Protein AF-A0A818NAV6-F1 (afdb_monomer_lite)

Radius of gyration: 13.44 Å; chains: 1; bounding box: 43×28×36 Å

Secondary structure (DSSP, 8-state):
--EEEEE---S--TTGGGS-EEEEEEEE--STTTT--SS-SSPPTHHHHHTT-SEEEEE---SS--GGGS--HHHHHHHHTTT--HHHHHHHH-S--SSEEEEE-TT--TT-----

Sequence (116 aa):
MDVLFYFQGLHDVIDITTNKYSPGAVADHLTSYSGMLTDSSQMSAIEFIAGGATGTFDTVNEPYAWIQKFSFPNYVISHYIKGEILSESYLRSVRQVFQDLFVGESLVNLWRRHLS

pLDDT: mean 87.08, std 10.0, range [45.16, 96.88]

Structure (mmCIF, N/CA/C/O backbone):
data_AF-A0A818NAV6-F1
#
_entry.id   AF-A0A818NAV6-F1
#
loop_
_atom_site.group_PDB
_atom_site.id
_atom_site.type_symbol
_atom_site.label_atom_id
_atom_site.label_alt_id
_atom_site.label_comp_id
_atom_site.label_asym_id
_atom_site.label_entity_id
_atom_site.label_seq_id
_atom_site.pdbx_PDB_ins_code
_atom_site.Cartn_x
_atom_site.Cartn_y
_atom_site.Cartn_z
_atom_site.occupancy
_atom_site.B_iso_or_equiv
_atom_site.auth_seq_id
_atom_site.auth_comp_id
_atom_site.auth_asym_id
_atom_site.auth_atom_id
_atom_site.pdbx_PDB_model_num
ATOM 1 N N . MET A 1 1 ? -9.666 -17.576 4.443 1.00 61.84 1 MET A N 1
ATOM 2 C CA . MET A 1 1 ? -9.498 -16.567 5.510 1.00 61.84 1 MET A CA 1
ATOM 3 C C . MET A 1 1 ? -9.406 -15.224 4.821 1.00 61.84 1 MET A C 1
ATOM 5 O O . MET A 1 1 ? -8.856 -15.191 3.727 1.00 61.84 1 MET A O 1
ATOM 9 N N . ASP A 1 2 ? -9.970 -14.172 5.405 1.00 88.25 2 ASP A N 1
ATOM 10 C CA . ASP A 1 2 ? -9.988 -12.860 4.756 1.00 88.25 2 ASP A CA 1
ATOM 11 C C . ASP A 1 2 ? -8.672 -12.112 5.049 1.00 88.25 2 ASP A C 1
ATOM 13 O O . ASP A 1 2 ? -8.147 -12.175 6.162 1.00 88.25 2 ASP A O 1
ATOM 17 N N . VAL A 1 3 ? -8.113 -11.449 4.037 1.00 92.38 3 VAL A N 1
ATOM 18 C CA . VAL A 1 3 ? -6.801 -10.785 4.060 1.00 92.38 3 VAL A CA 1
ATOM 19 C C . VAL A 1 3 ? -6.978 -9.306 4.392 1.00 92.38 3 VAL A C 1
ATOM 21 O O . VAL A 1 3 ? -7.824 -8.643 3.796 1.00 92.38 3 VAL A O 1
ATOM 24 N N . LEU A 1 4 ? -6.178 -8.787 5.329 1.00 94.38 4 LEU A N 1
ATOM 25 C CA . LEU A 1 4 ? -6.166 -7.360 5.690 1.00 94.38 4 LEU A CA 1
ATOM 26 C C . LEU A 1 4 ? -4.877 -6.643 5.259 1.00 94.38 4 LEU A C 1
ATOM 28 O O . LEU A 1 4 ? -4.904 -5.458 4.950 1.00 94.38 4 LEU A O 1
ATOM 32 N N . PHE A 1 5 ? -3.756 -7.361 5.210 1.00 94.94 5 PHE A N 1
ATOM 33 C CA . PHE A 1 5 ? -2.449 -6.826 4.834 1.00 94.94 5 PHE A CA 1
ATOM 34 C C . PHE A 1 5 ? -1.762 -7.800 3.882 1.00 94.94 5 PHE A C 1
ATOM 36 O O . PHE A 1 5 ? -1.621 -8.977 4.221 1.00 94.94 5 PHE A O 1
ATOM 43 N N . TYR A 1 6 ? -1.330 -7.323 2.717 1.00 94.19 6 TYR A N 1
ATOM 44 C CA . TYR A 1 6 ? -0.711 -8.162 1.696 1.00 94.19 6 TYR A CA 1
ATOM 45 C C . TYR A 1 6 ? 0.457 -7.451 1.003 1.00 94.19 6 TYR A C 1
ATOM 47 O O . TYR A 1 6 ? 0.307 -6.848 -0.052 1.00 94.19 6 TYR A O 1
ATOM 55 N N . PHE A 1 7 ? 1.635 -7.530 1.614 1.00 93.00 7 PHE A N 1
ATOM 56 C CA . PHE A 1 7 ? 2.868 -6.948 1.085 1.00 93.00 7 PHE A CA 1
ATOM 57 C C . PHE A 1 7 ? 3.713 -8.047 0.442 1.00 93.00 7 PHE A C 1
ATOM 59 O O . PHE A 1 7 ? 4.034 -9.031 1.111 1.00 93.00 7 PHE A O 1
ATOM 66 N N . GLN A 1 8 ? 4.067 -7.900 -0.832 1.00 83.94 8 GLN A N 1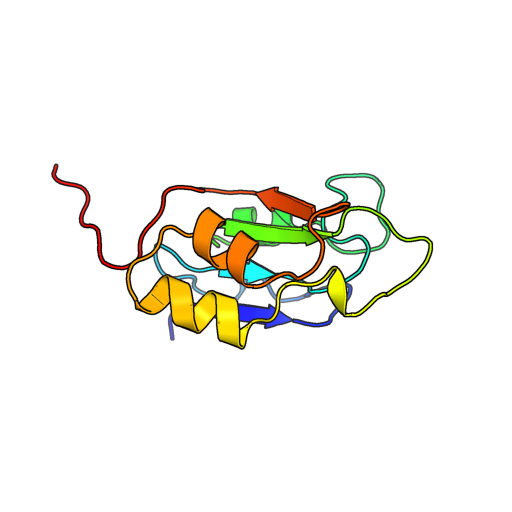
ATOM 67 C CA . GLN A 1 8 ? 4.776 -8.927 -1.597 1.00 83.94 8 GLN A CA 1
ATOM 68 C C . GLN A 1 8 ? 5.926 -8.301 -2.356 1.00 83.94 8 GLN A C 1
ATOM 70 O O . GLN A 1 8 ? 5.644 -7.579 -3.282 1.00 83.94 8 GLN A O 1
ATOM 75 N N . GLY A 1 9 ? 7.188 -8.620 -2.059 1.00 86.69 9 GLY A N 1
ATOM 76 C CA . GLY A 1 9 ? 8.352 -8.121 -2.820 1.00 86.69 9 GLY A CA 1
ATOM 77 C C . GLY A 1 9 ? 8.519 -8.750 -4.214 1.00 86.69 9 GLY A C 1
ATOM 78 O O . GLY A 1 9 ? 9.632 -9.121 -4.586 1.00 86.69 9 GLY A O 1
ATOM 79 N N . LEU A 1 10 ? 7.419 -8.971 -4.935 1.00 87.25 10 LEU A N 1
ATOM 80 C CA . LEU A 1 10 ? 7.349 -9.668 -6.217 1.00 87.25 10 LEU A CA 1
ATOM 81 C C . LEU A 1 10 ? 6.954 -8.689 -7.323 1.00 87.25 10 LEU A C 1
ATOM 83 O O . LEU A 1 10 ? 6.087 -7.846 -7.128 1.00 87.25 10 LEU A O 1
ATOM 87 N N . HIS A 1 11 ? 7.559 -8.847 -8.501 1.00 86.62 11 HIS A N 1
ATOM 88 C CA . HIS A 1 11 ? 7.233 -8.041 -9.684 1.00 86.62 11 HIS A CA 1
ATOM 89 C C . HIS A 1 11 ? 5.827 -8.331 -10.234 1.00 86.62 11 HIS A C 1
ATOM 91 O O . HIS A 1 11 ? 5.192 -7.426 -10.765 1.00 86.62 11 HIS A O 1
ATOM 97 N N . ASP A 1 12 ? 5.358 -9.574 -10.089 1.00 86.56 12 ASP A N 1
ATOM 98 C CA . ASP A 1 12 ? 4.042 -10.038 -10.523 1.00 86.56 12 ASP A CA 1
ATOM 99 C C . ASP A 1 12 ? 3.459 -10.983 -9.468 1.00 86.56 12 ASP A C 1
ATOM 101 O O . ASP A 1 12 ? 4.157 -11.870 -8.961 1.00 86.56 12 ASP A O 1
ATOM 105 N N . VAL A 1 13 ? 2.170 -10.829 -9.153 1.00 88.44 13 VAL A N 1
ATOM 106 C CA . VAL A 1 13 ? 1.447 -11.722 -8.235 1.00 88.44 13 VAL A CA 1
ATOM 107 C C . VAL A 1 13 ? 0.343 -12.440 -9.005 1.00 88.44 13 VAL A C 1
ATOM 109 O O . VAL A 1 13 ? -0.751 -11.921 -9.191 1.00 88.44 13 VAL A O 1
ATOM 112 N N . ILE A 1 14 ? 0.643 -13.665 -9.435 1.00 81.19 14 ILE A N 1
ATOM 113 C CA . ILE A 1 14 ? -0.188 -14.448 -10.366 1.00 81.19 14 ILE A CA 1
ATOM 114 C C . ILE A 1 14 ? -1.600 -14.721 -9.816 1.00 81.19 14 ILE A C 1
ATOM 116 O O . ILE A 1 14 ? -2.576 -14.641 -10.556 1.00 81.19 14 ILE A O 1
ATOM 120 N N . ASP A 1 15 ? -1.725 -14.993 -8.515 1.00 81.56 15 ASP A N 1
ATOM 121 C CA . ASP A 1 15 ? -2.980 -15.441 -7.894 1.00 81.56 15 ASP A CA 1
ATOM 122 C C . ASP A 1 15 ? -3.663 -14.352 -7.048 1.00 81.56 15 ASP A C 1
ATOM 124 O O . ASP A 1 15 ? -4.385 -14.639 -6.091 1.00 81.56 15 ASP A O 1
ATOM 128 N N . ILE A 1 16 ? -3.450 -13.082 -7.391 1.00 82.69 16 ILE A N 1
ATOM 129 C CA . ILE A 1 16 ? -3.982 -11.915 -6.670 1.00 82.69 16 ILE A CA 1
ATOM 130 C C . ILE A 1 16 ? -5.504 -11.959 -6.457 1.00 82.69 16 ILE A C 1
ATOM 132 O O . ILE A 1 16 ? -5.991 -11.640 -5.373 1.00 82.69 16 ILE A O 1
ATOM 136 N N . THR A 1 17 ? -6.251 -12.433 -7.456 1.00 79.50 17 THR A N 1
ATOM 137 C CA . THR A 1 17 ? -7.720 -12.529 -7.438 1.00 79.50 17 THR A CA 1
ATOM 138 C C . THR A 1 17 ? -8.244 -13.718 -6.633 1.00 79.50 17 THR A C 1
ATOM 140 O O . THR A 1 17 ? -9.445 -13.816 -6.386 1.00 79.50 17 THR A O 1
ATOM 143 N N . THR A 1 18 ? -7.365 -14.626 -6.198 1.00 86.69 18 THR A N 1
ATOM 144 C CA . THR A 1 18 ? -7.745 -15.745 -5.321 1.00 86.69 18 THR A CA 1
ATOM 145 C C . THR A 1 18 ? -7.841 -15.323 -3.854 1.00 86.69 18 THR A C 1
ATOM 147 O O . THR A 1 18 ? -8.480 -16.007 -3.048 1.00 86.69 18 THR A O 1
ATOM 150 N N . ASN A 1 19 ? -7.243 -14.181 -3.498 1.00 89.75 19 ASN A N 1
ATOM 151 C CA . ASN A 1 19 ? -7.361 -13.605 -2.169 1.00 89.75 19 ASN A CA 1
ATOM 152 C C . ASN A 1 19 ? -8.763 -13.031 -1.952 1.00 89.75 19 ASN A C 1
ATOM 154 O O . ASN A 1 19 ? -9.349 -12.398 -2.825 1.00 89.75 19 ASN A O 1
ATOM 158 N N . LYS A 1 20 ? -9.280 -13.188 -0.733 1.00 93.38 20 LYS A N 1
ATOM 159 C CA . LYS A 1 20 ? -10.494 -12.502 -0.288 1.00 93.38 20 LYS A CA 1
ATOM 160 C C . LYS A 1 20 ? -10.106 -11.355 0.635 1.00 93.38 20 LYS A C 1
ATOM 162 O O . LYS A 1 20 ? -9.727 -11.598 1.777 1.00 93.38 20 LYS A O 1
ATOM 167 N N . TYR A 1 21 ? -10.174 -10.122 0.148 1.00 93.44 21 TYR A N 1
ATOM 168 C CA . TYR A 1 21 ? -9.789 -8.934 0.911 1.00 93.44 21 TYR A CA 1
ATOM 169 C C . TYR A 1 21 ? -10.916 -8.464 1.844 1.00 93.44 21 TYR A C 1
ATOM 171 O O . TYR A 1 21 ? -12.089 -8.436 1.469 1.00 93.44 21 TYR A O 1
ATOM 179 N N . SER A 1 22 ? -10.561 -8.115 3.083 1.00 94.06 22 SER A N 1
ATOM 180 C CA . SER A 1 22 ? -11.482 -7.477 4.037 1.00 94.06 22 SER A CA 1
ATOM 181 C C . SER A 1 22 ? -11.697 -5.997 3.687 1.00 94.06 22 SER A C 1
ATOM 183 O O . SER A 1 22 ? -10.803 -5.378 3.110 1.00 94.06 22 SER A O 1
ATOM 185 N N . PRO A 1 23 ? -12.813 -5.368 4.100 1.00 93.12 23 PRO A N 1
ATOM 186 C CA . PRO A 1 23 ? -12.937 -3.913 4.044 1.00 93.12 23 PRO A CA 1
ATOM 187 C C . PRO A 1 23 ? -11.780 -3.226 4.779 1.00 93.12 23 PRO A C 1
ATOM 189 O O . PRO A 1 23 ? -11.464 -3.578 5.917 1.00 93.12 23 PRO A O 1
ATOM 192 N N . GLY A 1 24 ? -11.146 -2.255 4.125 1.00 93.81 24 GLY A N 1
ATOM 193 C CA . GLY A 1 24 ? -9.956 -1.581 4.635 1.00 93.81 24 GLY A CA 1
ATOM 194 C C . GLY A 1 24 ? -8.644 -2.322 4.383 1.00 93.81 24 GLY A C 1
ATOM 195 O O . GLY A 1 24 ? -7.620 -1.850 4.869 1.00 93.81 24 GLY A O 1
ATOM 196 N N . ALA A 1 25 ? -8.645 -3.446 3.659 1.00 95.56 25 ALA A N 1
ATOM 197 C CA . ALA A 1 25 ? -7.431 -4.196 3.360 1.00 95.56 25 ALA A CA 1
ATOM 198 C C . ALA A 1 25 ? -6.474 -3.442 2.438 1.00 95.56 25 ALA A C 1
ATOM 200 O O . ALA A 1 25 ? -6.890 -2.701 1.549 1.00 95.56 25 ALA A O 1
ATOM 201 N N . VAL A 1 26 ? -5.183 -3.694 2.616 1.00 95.44 26 VAL A N 1
ATOM 202 C CA . VAL A 1 26 ? -4.121 -3.044 1.847 1.00 95.44 26 VAL A CA 1
ATOM 203 C C . VAL A 1 26 ? -3.235 -4.084 1.188 1.00 95.44 26 VAL A C 1
ATOM 205 O O . VAL A 1 26 ? -2.991 -5.153 1.764 1.00 95.44 26 VAL A O 1
ATOM 208 N N . ALA A 1 27 ? -2.746 -3.765 -0.003 1.00 94.06 27 ALA A N 1
ATOM 209 C CA . ALA A 1 27 ? -1.826 -4.617 -0.733 1.00 94.06 27 ALA A CA 1
ATOM 210 C C . ALA A 1 27 ? -0.802 -3.785 -1.513 1.00 94.06 27 ALA A C 1
ATOM 212 O O . ALA A 1 27 ? -1.111 -2.672 -1.921 1.00 94.06 27 ALA A O 1
ATOM 213 N N . ASP A 1 28 ? 0.423 -4.285 -1.650 1.00 89.56 28 ASP A N 1
ATOM 214 C CA . ASP A 1 28 ? 1.561 -3.510 -2.168 1.00 89.56 28 ASP A CA 1
ATOM 215 C C . ASP A 1 28 ? 2.659 -4.466 -2.671 1.00 89.56 28 ASP A C 1
ATOM 217 O O . ASP A 1 28 ? 2.924 -5.500 -2.039 1.00 89.56 28 ASP A O 1
ATOM 221 N N . HIS A 1 29 ? 3.289 -4.131 -3.800 1.00 86.62 29 HIS A N 1
ATOM 222 C CA . HIS A 1 29 ? 4.378 -4.918 -4.388 1.00 86.62 29 HIS A CA 1
ATOM 223 C C . HIS A 1 29 ? 5.750 -4.602 -3.777 1.00 86.62 29 HIS A C 1
ATOM 225 O O . HIS A 1 29 ? 6.706 -5.354 -3.943 1.00 86.62 29 HIS A O 1
ATOM 231 N N . LEU A 1 30 ? 5.923 -3.455 -3.116 1.00 83.38 30 LEU A N 1
ATOM 232 C CA . LEU A 1 30 ? 7.231 -3.002 -2.623 1.00 83.38 30 LEU A CA 1
ATOM 233 C C . LEU A 1 30 ? 8.339 -3.072 -3.698 1.00 83.38 30 LEU A C 1
ATOM 235 O O . LEU A 1 30 ? 9.514 -3.290 -3.386 1.00 83.38 30 LEU A O 1
ATOM 239 N N . THR A 1 31 ? 7.964 -2.918 -4.970 1.00 82.12 31 THR A N 1
ATOM 240 C CA . THR A 1 31 ? 8.862 -2.932 -6.122 1.00 82.12 31 THR A CA 1
ATOM 241 C C . THR A 1 31 ? 8.893 -1.567 -6.791 1.00 82.12 31 THR A C 1
ATOM 243 O O . THR A 1 31 ? 8.046 -0.703 -6.573 1.00 82.12 31 THR A O 1
ATOM 246 N N . SER A 1 32 ? 9.933 -1.353 -7.589 1.00 81.06 32 SER A N 1
ATOM 247 C CA . SER A 1 32 ? 10.316 -0.040 -8.106 1.00 81.06 32 SER A CA 1
ATOM 248 C C . SER A 1 32 ? 9.391 0.608 -9.148 1.00 81.06 32 SER A C 1
ATOM 250 O O . SER A 1 32 ? 9.543 1.800 -9.419 1.00 81.06 32 SER A O 1
ATOM 252 N N . TYR A 1 33 ? 8.485 -0.160 -9.755 1.00 82.62 33 TYR A N 1
ATOM 253 C CA . TYR A 1 33 ? 7.652 0.284 -10.875 1.00 82.62 33 TYR A CA 1
ATOM 254 C C . TYR A 1 33 ? 6.184 -0.146 -10.764 1.00 82.62 33 TYR A C 1
ATOM 256 O O . TYR A 1 33 ? 5.430 0.068 -11.710 1.00 82.62 33 TYR A O 1
ATOM 264 N N . SER A 1 34 ? 5.743 -0.742 -9.657 1.00 79.12 34 SER A N 1
ATOM 265 C CA . SER A 1 34 ? 4.354 -1.195 -9.505 1.00 79.12 34 SER A CA 1
ATOM 266 C C . SER A 1 34 ? 3.348 -0.040 -9.456 1.00 79.12 34 SER A C 1
ATOM 268 O O . SER A 1 34 ? 2.179 -0.210 -9.796 1.00 79.12 34 SER A O 1
ATOM 270 N N . GLY A 1 35 ? 3.798 1.164 -9.095 1.00 80.00 35 GLY A N 1
ATOM 271 C CA . GLY A 1 35 ? 3.012 2.395 -9.160 1.00 80.00 35 GLY A CA 1
ATOM 272 C C . GLY A 1 35 ? 2.912 2.975 -10.576 1.00 80.00 35 GLY A C 1
ATOM 273 O O . GLY A 1 35 ? 2.165 3.929 -10.796 1.00 80.00 35 GLY A O 1
ATOM 274 N N . MET A 1 36 ? 3.636 2.426 -11.559 1.00 88.44 36 MET A N 1
ATOM 275 C CA . MET A 1 36 ? 3.411 2.760 -12.965 1.00 88.44 36 MET A CA 1
ATOM 276 C C . MET A 1 36 ? 2.115 2.105 -13.432 1.00 88.44 36 MET A C 1
ATOM 278 O O . MET A 1 36 ? 2.049 0.905 -13.680 1.00 88.44 36 MET A O 1
ATOM 282 N N . LEU A 1 37 ? 1.069 2.920 -13.553 1.00 86.00 37 LEU A N 1
ATOM 283 C CA . LEU A 1 37 ? -0.277 2.428 -13.843 1.00 86.00 37 LEU A CA 1
ATOM 284 C C . LEU A 1 37 ? -0.422 1.835 -15.252 1.00 86.00 37 LEU A C 1
ATOM 286 O O . LEU A 1 37 ? -1.308 1.010 -15.471 1.00 86.00 37 LEU A O 1
ATOM 290 N N . THR A 1 38 ? 0.429 2.258 -16.188 1.00 85.50 38 THR A N 1
ATOM 291 C CA . THR A 1 38 ? 0.505 1.763 -17.567 1.00 85.50 38 THR A CA 1
ATOM 292 C C . THR A 1 38 ? 1.964 1.578 -17.981 1.00 85.50 38 THR A C 1
ATOM 294 O O . THR A 1 38 ? 2.870 2.139 -17.363 1.00 85.50 38 THR A O 1
ATOM 297 N N . ASP A 1 39 ? 2.182 0.806 -19.049 1.00 83.50 39 ASP A N 1
ATOM 298 C CA . ASP A 1 39 ? 3.461 0.737 -19.773 1.00 83.50 39 ASP A CA 1
ATOM 299 C C . ASP A 1 39 ? 4.672 0.330 -18.907 1.00 83.50 39 ASP A C 1
ATOM 301 O O . ASP A 1 39 ? 5.790 0.810 -19.100 1.00 83.50 39 ASP A O 1
ATOM 305 N N . SER A 1 40 ? 4.447 -0.587 -17.960 1.00 85.62 40 SER A N 1
ATOM 306 C CA . SER A 1 40 ? 5.470 -1.202 -17.108 1.00 85.62 40 SER A CA 1
ATOM 307 C C . SER A 1 40 ? 5.633 -2.690 -17.418 1.00 85.62 40 SER A C 1
ATOM 309 O O . SER A 1 40 ? 4.737 -3.336 -17.956 1.00 85.62 40 SER A O 1
ATOM 311 N N . SER A 1 41 ? 6.797 -3.237 -17.064 1.00 85.00 41 SER A N 1
ATOM 312 C CA . SER A 1 41 ? 7.040 -4.689 -17.069 1.00 85.00 41 SER A CA 1
ATOM 313 C C . SER A 1 41 ? 6.651 -5.367 -15.754 1.00 85.00 41 SER A C 1
ATOM 315 O O . SER A 1 41 ? 6.675 -6.590 -15.688 1.00 85.00 41 SER A O 1
ATOM 317 N N . GLN A 1 42 ? 6.334 -4.583 -14.720 1.00 86.75 42 GLN A N 1
ATOM 318 C CA . GLN A 1 42 ? 5.778 -5.065 -13.458 1.00 86.75 42 GLN A CA 1
ATOM 319 C C . GLN A 1 42 ? 4.257 -4.987 -13.499 1.00 86.75 42 GLN A C 1
ATOM 321 O O . GLN A 1 42 ? 3.694 -4.102 -14.152 1.00 86.75 42 GLN A O 1
ATOM 326 N N . MET A 1 43 ? 3.610 -5.873 -12.749 1.00 89.31 43 MET A N 1
ATOM 327 C CA . MET A 1 43 ? 2.179 -5.798 -12.514 1.00 89.31 43 MET A CA 1
ATOM 328 C C . MET A 1 43 ? 1.794 -4.434 -11.923 1.00 89.31 43 MET A C 1
ATOM 330 O O . MET A 1 43 ? 2.457 -3.898 -11.032 1.00 89.31 43 MET A O 1
ATOM 334 N N . SER A 1 44 ? 0.703 -3.869 -12.437 1.00 91.25 44 SER A N 1
ATOM 335 C CA . SER A 1 44 ? 0.184 -2.580 -11.984 1.00 91.25 44 SER A CA 1
ATOM 336 C C . SER A 1 44 ? -0.480 -2.710 -10.616 1.00 91.25 44 SER A C 1
ATOM 338 O O . SER A 1 44 ? -1.255 -3.636 -10.369 1.00 91.25 44 SER A O 1
ATOM 340 N N . ALA A 1 45 ? -0.271 -1.721 -9.748 1.00 90.69 45 ALA A N 1
ATOM 341 C CA . ALA A 1 45 ? -0.973 -1.582 -8.473 1.00 90.69 45 ALA A CA 1
ATOM 342 C C . ALA A 1 45 ? -2.511 -1.578 -8.611 1.00 90.69 45 ALA A C 1
ATOM 344 O O . ALA A 1 45 ? -3.222 -1.947 -7.676 1.00 90.69 45 ALA A O 1
ATOM 345 N N . ILE A 1 46 ? -3.043 -1.215 -9.787 1.00 91.50 46 ILE A N 1
ATOM 346 C CA . ILE A 1 46 ? -4.487 -1.267 -10.069 1.00 91.50 46 ILE A CA 1
ATOM 347 C C . ILE A 1 46 ? -5.034 -2.693 -9.958 1.00 91.50 46 ILE A C 1
ATOM 349 O O . ILE A 1 46 ? -6.185 -2.856 -9.556 1.00 91.50 46 ILE A O 1
ATOM 353 N N . GLU A 1 47 ? -4.228 -3.720 -10.231 1.00 92.31 47 GLU A N 1
ATOM 354 C CA . GLU A 1 47 ? -4.664 -5.117 -10.129 1.00 92.31 47 GLU A CA 1
ATOM 355 C C . GLU A 1 47 ? -5.043 -5.493 -8.685 1.00 92.31 47 GLU A C 1
ATOM 357 O O . GLU A 1 47 ? -5.990 -6.250 -8.469 1.00 92.31 47 GLU A O 1
A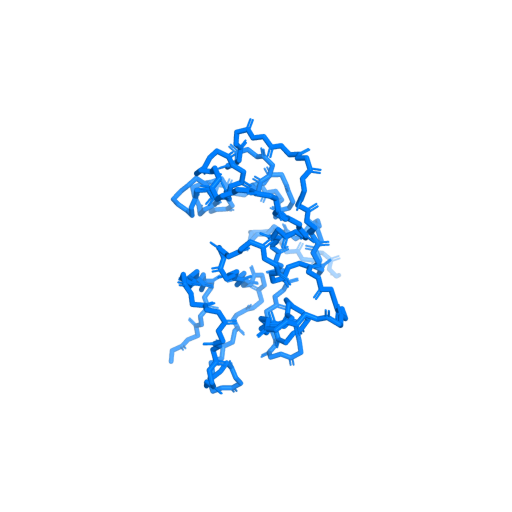TOM 362 N N . PHE A 1 48 ? -4.399 -4.898 -7.671 1.00 93.00 48 PHE A N 1
ATOM 363 C CA . PHE A 1 48 ? -4.797 -5.080 -6.268 1.00 93.00 48 PHE A CA 1
ATOM 364 C C . PHE A 1 48 ? -6.154 -4.458 -5.970 1.00 93.00 48 PHE A C 1
ATOM 366 O O . PHE A 1 48 ? -6.977 -5.078 -5.294 1.00 93.00 48 PHE A O 1
ATOM 373 N N . ILE A 1 49 ? -6.414 -3.266 -6.501 1.00 93.69 49 ILE A N 1
ATOM 374 C CA . ILE A 1 49 ? -7.709 -2.599 -6.345 1.00 93.69 49 ILE A CA 1
ATOM 375 C C . ILE A 1 49 ? -8.804 -3.385 -7.073 1.00 93.69 49 ILE A C 1
ATOM 377 O O . ILE A 1 49 ? -9.864 -3.637 -6.502 1.00 93.69 49 ILE A O 1
ATOM 381 N N . ALA A 1 50 ? -8.536 -3.842 -8.298 1.00 92.25 50 ALA A N 1
ATOM 382 C CA . ALA A 1 50 ? -9.452 -4.683 -9.067 1.00 92.25 50 ALA A CA 1
ATOM 383 C C . ALA A 1 50 ? -9.732 -6.028 -8.370 1.00 92.25 50 ALA A C 1
ATOM 385 O O . ALA A 1 50 ? -10.857 -6.526 -8.418 1.00 92.25 50 ALA A O 1
ATOM 386 N N . GLY A 1 51 ? -8.736 -6.582 -7.672 1.00 91.56 51 GLY A N 1
ATOM 387 C CA . GLY A 1 51 ? -8.867 -7.769 -6.827 1.00 91.56 51 GLY A CA 1
ATOM 388 C C . GLY A 1 51 ? -9.633 -7.547 -5.517 1.00 91.56 51 GLY A C 1
ATOM 389 O O . GLY A 1 51 ? -9.986 -8.521 -4.855 1.00 91.56 51 GLY A O 1
ATOM 390 N N . GLY A 1 52 ? -9.926 -6.297 -5.141 1.00 92.50 52 GLY A N 1
ATOM 391 C CA . GLY A 1 52 ? -10.724 -5.942 -3.964 1.00 92.50 52 GLY A CA 1
ATOM 392 C C . GLY A 1 52 ? -9.938 -5.375 -2.778 1.00 92.50 52 GLY A C 1
ATOM 393 O O . GLY A 1 52 ? -10.523 -5.187 -1.709 1.00 92.50 52 GLY A O 1
ATOM 394 N N . ALA A 1 53 ? -8.641 -5.089 -2.926 1.00 94.25 53 ALA A N 1
ATOM 395 C CA . ALA A 1 53 ? -7.915 -4.306 -1.930 1.00 94.25 53 ALA A CA 1
ATOM 396 C C . ALA A 1 53 ? -8.484 -2.877 -1.859 1.00 94.25 53 ALA A C 1
ATOM 398 O O . ALA A 1 53 ? -8.899 -2.295 -2.859 1.00 94.25 53 ALA A O 1
ATOM 399 N N . THR A 1 54 ? -8.500 -2.295 -0.663 1.00 95.44 54 THR A N 1
ATOM 400 C CA . THR A 1 54 ? -9.008 -0.935 -0.424 1.00 95.44 54 THR A CA 1
ATOM 401 C C . THR A 1 54 ? -8.001 0.140 -0.822 1.00 95.44 54 THR A C 1
ATOM 403 O O . THR A 1 54 ? -8.398 1.223 -1.252 1.00 95.44 54 THR A O 1
ATOM 406 N N . GLY A 1 55 ? -6.704 -0.141 -0.697 1.00 94.44 55 GLY A N 1
ATOM 407 C CA . GLY A 1 55 ? -5.671 0.781 -1.147 1.00 94.44 55 GLY A CA 1
ATOM 408 C C . GLY A 1 55 ? -4.291 0.152 -1.290 1.00 94.44 55 GLY A C 1
ATOM 409 O O . GLY A 1 55 ? -4.019 -0.911 -0.726 1.00 94.44 55 GLY A O 1
ATOM 410 N N . THR A 1 56 ? -3.434 0.846 -2.033 1.00 93.38 56 THR A N 1
ATOM 411 C CA . THR A 1 56 ? -2.028 0.502 -2.274 1.00 93.38 56 THR A CA 1
ATOM 412 C C . THR A 1 56 ? -1.144 1.754 -2.190 1.00 93.38 56 THR A C 1
ATOM 414 O O . THR A 1 56 ? -1.643 2.885 -2.255 1.00 93.38 56 THR A O 1
ATOM 417 N N . PHE A 1 57 ? 0.168 1.567 -2.026 1.00 90.62 57 PHE A N 1
ATOM 418 C CA . PHE A 1 57 ? 1.153 2.652 -2.018 1.00 90.62 57 PHE A CA 1
ATOM 419 C C . PHE A 1 57 ? 2.457 2.174 -2.652 1.00 90.62 57 PHE A C 1
ATOM 421 O O . PHE A 1 57 ? 3.339 1.648 -1.984 1.00 90.62 57 PHE A O 1
ATOM 428 N N . ASP A 1 58 ? 2.556 2.348 -3.960 1.00 86.69 58 ASP A N 1
ATOM 429 C CA . ASP A 1 58 ? 3.574 1.702 -4.779 1.00 86.69 58 ASP A CA 1
ATOM 430 C C . ASP A 1 58 ? 4.484 2.735 -5.453 1.00 86.69 58 ASP A C 1
ATOM 432 O O . ASP A 1 58 ? 4.089 3.879 -5.690 1.00 86.69 58 ASP A O 1
ATOM 436 N N . THR A 1 59 ? 5.705 2.339 -5.816 1.00 83.69 59 THR A N 1
ATOM 437 C CA . THR A 1 59 ? 6.671 3.277 -6.406 1.00 83.69 59 THR A CA 1
ATOM 438 C C . THR A 1 59 ? 6.559 3.336 -7.936 1.00 83.69 59 THR A C 1
ATOM 440 O O . THR A 1 59 ? 6.328 2.323 -8.595 1.00 83.69 59 THR A O 1
ATOM 443 N N . VAL A 1 60 ? 6.690 4.532 -8.519 1.00 79.81 60 VAL A N 1
ATOM 444 C CA . VAL A 1 60 ? 6.406 4.824 -9.940 1.00 79.81 60 VAL A CA 1
ATOM 445 C C . VAL A 1 60 ? 7.645 4.932 -10.821 1.00 79.81 60 VAL A C 1
ATOM 447 O O . VAL A 1 60 ? 7.522 5.071 -12.034 1.00 79.81 60 VAL A O 1
ATOM 450 N N . ASN A 1 61 ? 8.842 4.989 -10.241 1.00 75.06 61 ASN A N 1
ATOM 451 C CA . ASN A 1 61 ? 10.056 5.218 -11.012 1.00 75.06 61 ASN A CA 1
ATOM 452 C C . ASN A 1 61 ? 11.307 4.737 -10.274 1.00 75.06 61 ASN A C 1
ATOM 454 O O . ASN A 1 61 ? 11.397 4.720 -9.042 1.00 75.06 61 ASN A O 1
ATOM 458 N N . GLU A 1 62 ? 12.330 4.430 -11.060 1.00 62.16 62 GLU A N 1
ATOM 459 C CA . GLU A 1 62 ? 13.628 4.021 -10.572 1.00 62.16 62 GLU A CA 1
ATOM 460 C C . GLU A 1 62 ? 14.737 4.402 -11.553 1.00 62.16 62 GLU A C 1
ATOM 462 O O . GLU A 1 62 ? 14.716 4.008 -12.719 1.00 62.16 62 GLU A O 1
ATOM 467 N N . PRO A 1 63 ? 15.772 5.088 -11.045 1.00 63.22 63 PRO A N 1
ATOM 468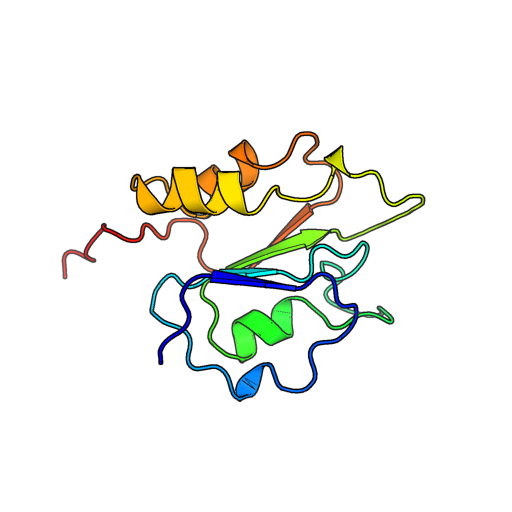 C CA . PRO A 1 63 ? 17.140 4.792 -11.434 1.00 63.22 63 PRO A CA 1
ATOM 469 C C . PRO A 1 63 ? 17.852 3.887 -10.405 1.00 63.22 63 PRO A C 1
ATOM 471 O O . PRO A 1 63 ? 18.880 3.307 -10.742 1.00 63.22 63 PRO A O 1
ATOM 474 N N . TYR A 1 64 ? 17.346 3.757 -9.163 1.00 68.44 64 TYR A N 1
ATOM 475 C CA . TYR A 1 64 ? 17.856 2.800 -8.159 1.00 68.44 64 TYR A CA 1
ATOM 476 C C . TYR A 1 64 ? 16.844 2.378 -7.052 1.00 68.44 64 TYR A C 1
ATOM 478 O O . TYR A 1 64 ? 15.952 3.155 -6.678 1.00 68.44 64 TYR A O 1
ATOM 486 N N . ALA A 1 65 ? 17.044 1.187 -6.465 1.00 73.75 65 ALA A N 1
ATOM 487 C CA . ALA A 1 65 ? 16.180 0.566 -5.446 1.00 73.75 65 ALA A CA 1
ATOM 488 C C . ALA A 1 65 ? 16.589 0.986 -4.026 1.00 73.75 65 ALA A C 1
ATOM 490 O O . ALA A 1 65 ? 17.000 0.174 -3.193 1.00 73.75 65 ALA A O 1
ATOM 491 N N . TRP A 1 66 ? 16.537 2.284 -3.731 1.00 80.25 66 TRP A N 1
ATOM 492 C CA . TRP A 1 66 ? 16.853 2.766 -2.387 1.00 80.25 66 TRP A CA 1
ATOM 493 C C . TRP A 1 66 ? 15.788 2.299 -1.393 1.00 80.25 66 TRP A C 1
ATOM 495 O O . TRP A 1 66 ? 14.650 2.740 -1.470 1.00 80.25 66 TRP A O 1
ATOM 505 N N . ILE A 1 67 ? 16.165 1.489 -0.398 1.00 78.62 67 ILE A N 1
ATOM 506 C CA . ILE A 1 67 ? 15.238 0.951 0.625 1.00 78.62 67 ILE A CA 1
ATOM 507 C C . ILE A 1 67 ? 14.385 2.052 1.293 1.00 78.62 67 ILE A C 1
ATOM 509 O O . ILE A 1 67 ? 13.276 1.809 1.743 1.00 78.62 67 ILE A O 1
ATOM 513 N N . GLN A 1 68 ? 14.894 3.282 1.349 1.00 82.00 68 GLN A N 1
ATOM 514 C CA . GLN A 1 68 ? 14.253 4.430 1.995 1.00 82.00 68 GLN A CA 1
ATOM 515 C C . GLN A 1 68 ? 13.008 4.959 1.264 1.00 82.00 68 GLN A C 1
ATOM 517 O O . GLN A 1 68 ? 12.238 5.694 1.886 1.00 82.00 68 GLN A O 1
ATOM 522 N N . LYS A 1 69 ? 12.829 4.602 -0.015 1.00 78.44 69 LYS A N 1
ATOM 523 C CA . LYS A 1 69 ? 11.664 4.995 -0.818 1.00 78.44 69 LYS A CA 1
ATOM 524 C C . LYS A 1 69 ? 10.479 4.042 -0.655 1.00 78.44 69 LYS A C 1
ATOM 526 O O . LYS A 1 69 ? 9.376 4.403 -1.004 1.00 78.44 69 LYS A O 1
ATOM 531 N N . PHE A 1 70 ? 10.691 2.839 -0.122 1.00 86.00 70 PHE A N 1
ATOM 532 C CA . PHE A 1 70 ? 9.608 1.878 0.075 1.00 86.00 70 PHE A CA 1
ATOM 533 C C . PHE A 1 70 ? 8.944 2.072 1.436 1.00 86.00 70 PHE A C 1
ATOM 535 O O . PHE A 1 70 ? 9.596 2.446 2.420 1.00 86.00 70 PHE A O 1
ATOM 542 N N . SER A 1 71 ? 7.647 1.779 1.499 1.00 87.38 71 SER A N 1
ATOM 543 C CA . SER A 1 71 ? 6.928 1.685 2.763 1.00 87.38 71 SER A CA 1
ATOM 544 C C . SER A 1 71 ? 7.526 0.554 3.611 1.00 87.38 71 SER A C 1
ATOM 546 O O . SER A 1 71 ? 7.860 -0.521 3.112 1.00 87.38 71 SER A O 1
ATOM 548 N N . PHE A 1 72 ? 7.703 0.788 4.912 1.00 92.31 72 PHE A N 1
ATOM 549 C CA . PHE A 1 72 ? 8.058 -0.278 5.848 1.00 92.31 72 PHE A CA 1
ATOM 550 C C . PHE A 1 72 ? 6.761 -0.918 6.377 1.00 92.31 72 PHE A C 1
ATOM 552 O O . PHE A 1 72 ? 6.070 -0.283 7.186 1.00 92.31 72 PHE A O 1
ATOM 559 N N . PRO A 1 73 ? 6.410 -2.166 5.992 1.00 93.06 73 PRO A N 1
ATOM 560 C CA . PRO A 1 73 ? 5.083 -2.731 6.265 1.00 93.06 73 PRO A CA 1
ATOM 561 C C . PRO A 1 73 ? 4.713 -2.764 7.747 1.00 93.06 73 PRO A C 1
ATOM 563 O O . PRO A 1 73 ? 3.576 -2.501 8.129 1.00 93.06 73 PRO A O 1
ATOM 566 N N . ASN A 1 74 ? 5.690 -3.028 8.615 1.00 94.25 74 ASN A N 1
ATOM 567 C CA . ASN A 1 74 ? 5.495 -3.039 10.061 1.00 94.25 74 ASN A CA 1
ATOM 568 C C . ASN A 1 74 ? 5.058 -1.669 10.613 1.00 94.25 74 ASN A C 1
ATOM 570 O O . ASN A 1 74 ? 4.298 -1.622 11.581 1.00 94.25 74 ASN A O 1
ATOM 574 N N . TYR A 1 75 ? 5.503 -0.563 10.008 1.00 95.44 75 TYR A N 1
ATOM 575 C CA . TYR A 1 75 ? 5.073 0.781 10.389 1.00 95.44 75 TYR A CA 1
ATOM 576 C C . TYR A 1 75 ? 3.685 1.104 9.836 1.00 95.44 75 TYR A C 1
ATOM 578 O O . TYR A 1 75 ? 2.860 1.592 10.607 1.00 95.44 75 TYR A O 1
ATOM 586 N N . VAL A 1 76 ? 3.391 0.752 8.574 1.00 95.50 76 VAL A N 1
ATOM 587 C CA . VAL A 1 76 ? 2.035 0.892 8.000 1.00 95.50 76 VAL A CA 1
ATOM 588 C C . VAL A 1 76 ? 1.020 0.190 8.897 1.00 95.50 7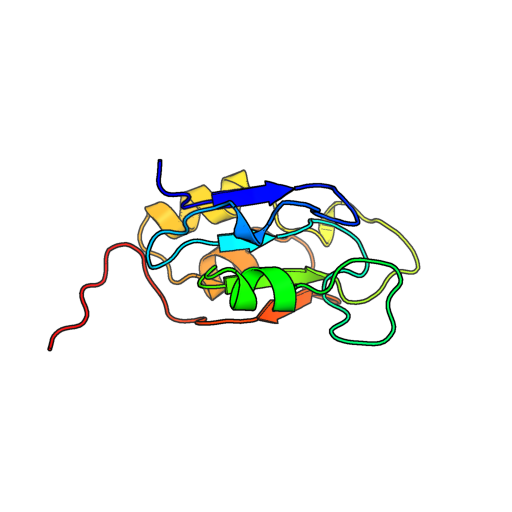6 VAL A C 1
ATOM 590 O O . VAL A 1 76 ? 0.075 0.811 9.378 1.00 95.50 76 VAL A O 1
ATOM 593 N N . ILE A 1 77 ? 1.268 -1.091 9.192 1.00 96.12 77 ILE A N 1
ATOM 594 C CA . ILE A 1 77 ? 0.403 -1.916 10.039 1.00 96.12 77 ILE A CA 1
ATOM 595 C C . ILE A 1 77 ? 0.249 -1.270 11.418 1.00 96.12 77 ILE A C 1
ATOM 597 O O . ILE A 1 77 ? -0.872 -1.091 11.877 1.00 96.12 77 ILE A O 1
ATOM 601 N N . SER A 1 78 ? 1.351 -0.879 12.067 1.00 96.88 78 SER A N 1
ATOM 602 C CA . SER A 1 78 ? 1.339 -0.291 13.415 1.00 96.88 78 SER A CA 1
ATOM 603 C C . SER A 1 78 ? 0.512 0.992 13.515 1.00 96.88 78 SER A C 1
ATOM 605 O O . SER A 1 78 ? -0.215 1.159 14.493 1.00 96.88 78 SER A O 1
ATOM 607 N N . HIS A 1 79 ? 0.613 1.895 12.539 1.00 96.44 79 HIS A N 1
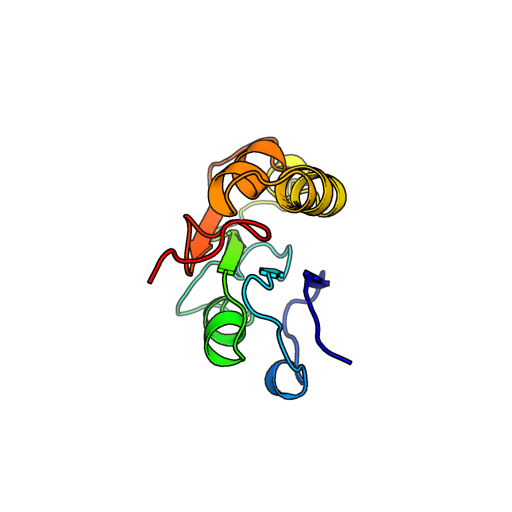ATOM 608 C CA . HIS A 1 79 ? -0.165 3.138 12.519 1.00 96.44 79 HIS A CA 1
ATOM 609 C C . HIS A 1 79 ? -1.635 2.876 12.176 1.00 96.44 79 HIS A C 1
ATOM 611 O O . HIS A 1 79 ? -2.535 3.355 12.869 1.00 96.44 79 HIS A O 1
ATOM 617 N N . TYR A 1 80 ? -1.892 2.016 11.194 1.00 96.06 80 TYR A N 1
ATOM 618 C CA . TYR A 1 80 ? -3.246 1.772 10.717 1.00 96.06 80 TYR A CA 1
ATOM 619 C C . TYR A 1 80 ? -4.104 1.022 11.745 1.00 96.06 80 TYR A C 1
ATOM 621 O O . TYR A 1 80 ? -5.238 1.418 12.020 1.00 96.06 80 TYR A O 1
ATOM 629 N N . ILE A 1 81 ? -3.546 0.012 12.429 1.00 95.62 81 ILE A N 1
ATOM 630 C CA . ILE A 1 81 ? -4.246 -0.680 13.528 1.00 95.62 81 ILE A CA 1
ATOM 631 C C . ILE A 1 81 ? -4.452 0.208 14.761 1.00 95.62 81 ILE A C 1
ATOM 633 O O . ILE A 1 81 ? -5.302 -0.108 15.588 1.00 95.62 81 ILE A O 1
ATOM 637 N N . LYS A 1 82 ? -3.717 1.317 14.910 1.00 95.31 82 LYS A N 1
ATOM 638 C CA . LYS A 1 82 ? -3.974 2.317 15.963 1.00 95.31 82 LYS A CA 1
ATOM 639 C C . LYS A 1 82 ? -5.121 3.264 15.611 1.00 95.31 82 LYS A C 1
ATOM 641 O O . LYS A 1 82 ? -5.504 4.077 16.447 1.00 95.31 82 LYS A O 1
ATOM 646 N N . GLY A 1 83 ? -5.697 3.130 14.417 1.00 94.12 83 GLY A N 1
ATOM 647 C CA . GLY A 1 83 ? -6.790 3.974 13.960 1.00 94.12 83 GLY A CA 1
ATOM 648 C C . GLY A 1 83 ? -6.313 5.291 13.370 1.00 94.12 83 GLY A C 1
ATOM 649 O O . GLY A 1 83 ? -7.023 6.286 13.489 1.00 94.12 83 GLY A O 1
ATOM 650 N N . GLU A 1 84 ? -5.144 5.321 12.739 1.00 96.06 84 GLU A N 1
ATOM 651 C CA . GLU A 1 84 ? -4.835 6.374 11.772 1.00 96.06 84 GLU A CA 1
ATOM 652 C C . GLU A 1 84 ? -5.539 6.083 10.440 1.00 96.06 84 GLU A C 1
ATOM 654 O O . GLU A 1 84 ? -6.000 4.964 10.195 1.00 96.06 84 GLU A O 1
ATOM 659 N N . ILE A 1 85 ? -5.676 7.099 9.585 1.00 96.06 85 ILE A N 1
ATOM 660 C CA . ILE A 1 85 ? -6.182 6.870 8.228 1.00 96.06 85 ILE A CA 1
ATOM 661 C C . ILE A 1 85 ? -5.114 6.185 7.370 1.00 96.06 85 ILE A C 1
ATOM 663 O O . ILE A 1 85 ? -3.910 6.287 7.639 1.00 96.06 85 ILE A O 1
ATOM 667 N N . LEU A 1 86 ? -5.554 5.493 6.324 1.00 94.94 86 LEU A N 1
ATOM 668 C CA . LEU A 1 86 ? -4.695 4.661 5.495 1.00 94.94 86 LEU A CA 1
ATOM 669 C C . LEU A 1 86 ? -3.537 5.453 4.868 1.00 94.94 86 LEU A C 1
ATOM 671 O O . LEU A 1 86 ? -2.375 5.069 5.008 1.00 94.94 86 LEU A O 1
ATOM 675 N N . SER A 1 87 ? -3.824 6.597 4.242 1.00 93.81 87 SER A N 1
ATOM 676 C CA . SER A 1 87 ? -2.781 7.415 3.612 1.00 93.81 87 SER A CA 1
ATOM 677 C C . SER A 1 87 ? -1.755 7.953 4.614 1.00 93.81 87 SER A C 1
ATOM 679 O O . SER A 1 87 ? -0.566 8.014 4.315 1.00 93.81 87 SER A O 1
ATOM 681 N N . GLU A 1 88 ? -2.188 8.328 5.819 1.00 95.12 88 GLU A N 1
ATOM 682 C CA . GLU A 1 88 ? -1.284 8.809 6.871 1.00 95.12 88 GLU A CA 1
ATOM 683 C C . GLU A 1 88 ? -0.365 7.689 7.367 1.00 95.12 88 GLU A C 1
ATOM 685 O O . GLU A 1 88 ? 0.841 7.893 7.517 1.00 95.12 88 GLU A O 1
ATOM 690 N N . SER A 1 89 ? -0.919 6.487 7.528 1.00 95.94 89 SER A N 1
ATOM 691 C CA . SER A 1 89 ? -0.163 5.299 7.930 1.00 95.94 89 SER A CA 1
ATOM 692 C C . SER A 1 89 ? 0.963 4.989 6.939 1.00 95.94 89 SER A C 1
ATOM 694 O O . SER A 1 89 ? 2.081 4.684 7.357 1.00 95.94 89 SER A O 1
ATOM 696 N N . TYR A 1 90 ? 0.707 5.137 5.634 1.00 94.25 90 TYR A N 1
ATOM 697 C CA . TYR A 1 90 ? 1.733 5.000 4.600 1.00 94.25 90 TYR A CA 1
ATOM 698 C C . TYR A 1 90 ? 2.781 6.112 4.648 1.00 94.25 90 TYR A C 1
ATOM 700 O O . TYR A 1 90 ? 3.974 5.814 4.698 1.00 94.25 90 TYR A O 1
ATOM 708 N N . LEU A 1 91 ? 2.368 7.379 4.720 1.00 93.12 91 LEU A N 1
ATOM 709 C CA . LEU A 1 91 ? 3.298 8.515 4.756 1.00 93.12 91 LEU A CA 1
ATOM 710 C C . LEU A 1 91 ? 4.221 8.495 5.984 1.00 93.12 91 LEU A C 1
ATOM 712 O O . LEU A 1 91 ? 5.362 8.939 5.902 1.00 93.12 91 LEU A O 1
ATOM 716 N N . ARG A 1 92 ? 3.767 7.943 7.116 1.00 93.19 92 ARG A N 1
ATOM 717 C CA . ARG A 1 92 ? 4.605 7.732 8.312 1.00 93.19 92 ARG A CA 1
ATOM 718 C C . ARG A 1 92 ? 5.548 6.537 8.198 1.00 93.19 92 ARG A C 1
ATOM 720 O O . ARG A 1 92 ? 6.507 6.441 8.962 1.00 93.19 92 ARG A O 1
ATOM 727 N N . SER A 1 93 ? 5.266 5.617 7.281 1.00 91.94 93 SER A N 1
ATOM 728 C CA . SER A 1 93 ? 6.021 4.377 7.104 1.00 91.94 93 SER A CA 1
ATOM 729 C C . SER A 1 93 ? 7.172 4.483 6.109 1.00 91.94 93 SER A C 1
ATOM 731 O O . SER A 1 93 ? 7.943 3.537 6.004 1.00 91.94 93 SER A O 1
ATOM 733 N N . VAL A 1 94 ? 7.290 5.589 5.375 1.00 89.12 94 VAL A N 1
ATOM 734 C CA . VAL A 1 94 ? 8.294 5.779 4.324 1.00 89.12 94 VAL A CA 1
ATOM 735 C C . VAL A 1 94 ? 9.232 6.920 4.703 1.00 89.12 94 VAL A C 1
ATOM 737 O O . VAL A 1 94 ? 8.828 7.917 5.299 1.00 89.12 94 VAL A O 1
ATOM 740 N N . ARG A 1 95 ? 10.524 6.767 4.401 1.00 86.50 95 ARG A N 1
ATOM 741 C CA . ARG A 1 95 ? 11.529 7.785 4.750 1.00 86.50 95 ARG A CA 1
ATOM 742 C C . ARG A 1 95 ? 11.625 8.893 3.706 1.00 86.50 95 ARG A C 1
ATOM 744 O O . ARG A 1 95 ? 12.024 10.000 4.057 1.00 86.50 95 ARG A O 1
ATOM 751 N N . GLN A 1 96 ? 11.293 8.607 2.449 1.00 81.81 96 GLN A N 1
ATOM 752 C CA . GLN A 1 96 ? 11.355 9.560 1.342 1.00 81.81 96 GLN A CA 1
ATOM 753 C C . GLN A 1 96 ? 10.161 9.385 0.399 1.00 81.81 96 GLN A C 1
ATOM 755 O O . GLN A 1 96 ? 10.123 8.419 -0.349 1.00 81.81 96 GLN A O 1
ATOM 760 N N . VAL A 1 97 ? 9.237 10.353 0.406 1.00 79.69 97 VAL A N 1
ATOM 761 C CA . VAL A 1 97 ? 8.034 10.374 -0.449 1.00 79.69 97 VAL A CA 1
ATOM 762 C C . VAL A 1 97 ? 8.326 11.154 -1.733 1.00 79.69 97 VAL A C 1
ATOM 764 O O . VAL A 1 97 ? 7.964 12.325 -1.847 1.00 79.69 97 VAL A O 1
ATOM 767 N N . PHE A 1 98 ? 9.067 10.572 -2.674 1.00 71.56 98 PHE A N 1
ATOM 768 C CA . PHE A 1 98 ? 9.415 11.274 -3.925 1.00 71.56 98 PHE A CA 1
ATOM 769 C C . PHE A 1 98 ? 8.860 10.593 -5.174 1.00 71.56 98 PHE A C 1
ATOM 771 O O . PHE A 1 98 ? 8.642 11.256 -6.185 1.00 71.56 98 PHE A O 1
ATOM 778 N N . GLN A 1 99 ? 8.645 9.279 -5.124 1.00 79.31 99 GLN A N 1
ATOM 779 C CA . GLN A 1 99 ? 8.280 8.476 -6.295 1.00 79.31 99 GLN A CA 1
ATOM 780 C C . GLN A 1 99 ? 7.162 7.497 -5.964 1.00 79.31 99 GLN A C 1
ATOM 782 O O . GLN A 1 99 ? 7.090 6.440 -6.572 1.00 79.31 99 GLN A O 1
ATOM 787 N N . ASP A 1 100 ? 6.320 7.837 -4.999 1.00 87.69 100 ASP A N 1
ATOM 788 C CA . ASP A 1 100 ? 5.259 6.966 -4.524 1.00 87.69 100 ASP A CA 1
ATOM 789 C C . ASP A 1 100 ? 3.907 7.426 -5.048 1.00 87.69 100 ASP A C 1
ATOM 791 O O . ASP A 1 100 ? 3.625 8.626 -5.135 1.00 87.69 100 ASP A O 1
ATOM 795 N N . LEU A 1 101 ? 3.056 6.459 -5.357 1.00 90.31 101 LEU A N 1
ATOM 796 C CA . LEU A 1 101 ? 1.685 6.672 -5.764 1.00 90.31 101 LEU A CA 1
ATOM 797 C C . LEU A 1 101 ? 0.757 5.910 -4.829 1.00 90.31 101 LEU A C 1
ATOM 799 O O . LEU A 1 101 ? 0.803 4.686 -4.735 1.00 90.31 101 LEU A O 1
ATOM 803 N N . PHE A 1 102 ? -0.128 6.659 -4.179 1.00 93.00 102 PHE A N 1
ATOM 804 C CA . PHE A 1 102 ? -1.255 6.088 -3.461 1.00 93.00 102 PHE A CA 1
ATOM 805 C C . PHE A 1 102 ? -2.424 5.853 -4.424 1.00 93.00 102 PHE A C 1
ATOM 807 O O . PHE A 1 102 ? -2.819 6.773 -5.147 1.00 93.00 102 PHE A O 1
ATOM 814 N N . VAL A 1 103 ? -3.023 4.663 -4.381 1.00 93.62 103 VAL A N 1
ATOM 815 C CA . VAL A 1 103 ? -4.235 4.323 -5.142 1.00 93.62 103 VAL A CA 1
ATOM 816 C C . VAL A 1 103 ? -5.275 3.723 -4.197 1.00 93.62 103 VAL A C 1
ATOM 818 O O . VAL A 1 103 ? -4.935 2.913 -3.341 1.00 93.62 103 VAL A O 1
ATOM 821 N N . GLY A 1 104 ? -6.547 4.106 -4.349 1.00 92.88 104 GLY A N 1
ATOM 822 C CA . GLY A 1 104 ? -7.667 3.579 -3.559 1.00 92.88 104 GLY A CA 1
ATOM 823 C C . GLY A 1 104 ? -8.268 4.592 -2.581 1.00 92.88 104 GLY A C 1
ATOM 824 O O . GLY A 1 104 ? -8.204 5.806 -2.795 1.00 92.88 104 GLY A O 1
ATOM 825 N N . GLU A 1 105 ? -8.886 4.104 -1.506 1.00 94.31 105 GLU A N 1
ATOM 826 C CA . GLU A 1 105 ? -9.600 4.944 -0.538 1.00 94.31 105 GLU A CA 1
ATOM 827 C C . GLU A 1 105 ? -8.661 5.489 0.559 1.00 94.31 105 GLU A C 1
ATOM 829 O O . GLU A 1 105 ? -8.359 4.832 1.556 1.00 94.31 105 GLU A O 1
ATOM 834 N N . SER A 1 106 ? -8.202 6.733 0.407 1.00 91.31 106 SER A N 1
ATOM 835 C CA . SER A 1 106 ? -7.156 7.326 1.263 1.00 91.31 106 SER A CA 1
ATOM 836 C C . SER A 1 106 ? -7.567 7.585 2.715 1.00 91.31 106 SER A C 1
ATOM 838 O O . SER A 1 106 ? -6.746 7.460 3.626 1.00 91.31 106 SER A O 1
ATOM 840 N N . LEU A 1 107 ? -8.836 7.933 2.943 1.00 94.81 107 LEU A N 1
ATOM 841 C CA . LEU A 1 107 ? -9.358 8.338 4.255 1.00 94.81 107 LEU A CA 1
ATOM 842 C C . LEU A 1 107 ? -9.899 7.171 5.091 1.00 94.81 107 LEU A C 1
ATOM 844 O O . LEU A 1 107 ? -10.479 7.401 6.158 1.00 94.81 107 LEU A O 1
ATOM 848 N N . VAL A 1 108 ? -9.740 5.931 4.622 1.00 95.06 108 VAL A N 1
ATOM 849 C CA . VAL A 1 108 ? -10.219 4.755 5.352 1.00 95.06 108 VAL A CA 1
ATOM 850 C C . VAL A 1 108 ? -9.474 4.620 6.664 1.00 95.06 108 VAL A C 1
ATOM 852 O O . VAL A 1 108 ? -8.285 4.899 6.773 1.00 95.06 108 VAL A O 1
ATOM 855 N N . ASN A 1 109 ? -10.209 4.183 7.674 1.00 94.06 109 ASN A N 1
ATOM 856 C CA . ASN A 1 109 ? -9.726 3.908 9.009 1.00 94.06 109 ASN A CA 1
ATOM 857 C C . ASN A 1 109 ? -10.370 2.601 9.466 1.00 94.06 109 ASN A C 1
ATOM 859 O O . ASN A 1 109 ? -11.596 2.491 9.423 1.00 94.06 109 ASN A O 1
ATOM 863 N N . LEU A 1 110 ? -9.566 1.638 9.921 1.00 91.00 110 LEU A N 1
ATOM 864 C CA . LEU A 1 110 ? -10.042 0.287 10.252 1.00 91.00 110 LEU A CA 1
ATOM 865 C C . LEU A 1 110 ? -11.163 0.258 11.297 1.00 91.00 110 LEU A C 1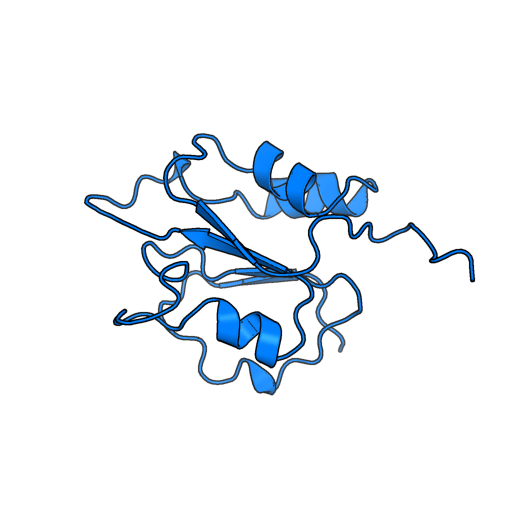
ATOM 867 O O . LEU A 1 110 ? -12.005 -0.637 11.283 1.00 91.00 110 LEU A O 1
ATOM 871 N N . TRP A 1 111 ? -11.184 1.230 12.207 1.00 89.50 111 TRP A N 1
ATOM 872 C CA . TRP A 1 111 ? -12.119 1.255 13.333 1.00 89.50 111 TRP A CA 1
ATOM 873 C C . TRP A 1 111 ? -13.265 2.240 13.139 1.00 89.50 111 TRP A C 1
ATOM 875 O O . TRP A 1 111 ? -14.238 2.226 13.900 1.00 89.50 111 TRP A O 1
ATOM 885 N N . ARG A 1 112 ? -13.175 3.110 12.131 1.00 82.88 112 ARG A N 1
ATOM 886 C CA . ARG A 1 112 ? -14.192 4.123 11.891 1.00 82.88 112 ARG A CA 1
ATOM 887 C C . ARG A 1 112 ? -15.378 3.493 11.178 1.00 82.88 112 ARG A C 1
ATOM 889 O O . ARG A 1 112 ? -15.356 3.251 9.976 1.00 82.88 112 ARG A O 1
ATOM 896 N N . ARG A 1 113 ? -16.459 3.280 11.925 1.00 62.12 113 ARG A N 1
ATOM 897 C CA . ARG A 1 113 ? -17.754 2.958 11.324 1.00 62.12 113 ARG A CA 1
ATOM 898 C C . ARG A 1 113 ? -18.213 4.130 10.462 1.00 62.12 113 ARG A C 1
ATOM 900 O O . ARG A 1 113 ? -18.163 5.278 10.906 1.00 62.12 113 ARG A O 1
ATOM 907 N N . HIS A 1 114 ? -18.687 3.830 9.257 1.00 53.47 114 HIS A N 1
ATOM 908 C CA . HIS A 1 114 ? -19.552 4.758 8.543 1.00 53.47 114 HIS A CA 1
ATOM 909 C C . HIS A 1 114 ? -20.796 4.943 9.414 1.00 53.47 114 HIS A C 1
ATOM 911 O O . HIS A 1 114 ? -21.532 3.989 9.659 1.00 53.47 114 HIS A O 1
ATOM 917 N N . LEU A 1 115 ? -20.969 6.141 9.969 1.00 45.16 115 LEU A N 1
ATOM 918 C CA . LEU A 1 115 ? -22.241 6.532 10.558 1.00 45.16 115 LEU A CA 1
ATOM 919 C C . LEU A 1 115 ? -23.200 6.713 9.377 1.00 45.16 115 LEU A C 1
ATOM 921 O O . LEU A 1 115 ? -23.167 7.750 8.719 1.00 45.16 115 LEU A O 1
ATOM 925 N N . SER A 1 116 ? -23.943 5.655 9.052 1.00 46.34 116 SER A N 1
ATOM 926 C CA . SER A 1 116 ? -25.132 5.714 8.198 1.00 46.34 116 SER A CA 1
ATOM 927 C C . SER A 1 116 ? -26.337 6.141 9.019 1.00 46.34 116 SER A C 1
ATOM 929 O O . SER A 1 116 ? -26.503 5.531 10.104 1.00 46.34 116 SER A O 1
#

Foldseek 3Di:
DEAAEAEACDQEDPCLLVHHHDVNHEHENQDAQLCQQDDDPGPHPVVNVVSPGQKYKYFHHDPDSDVQAGFDRVQLCVCQVVFDWNQVSRVRRHNDPDGIDMDHDRRDHPPDDDPD